Protein AF-A0A3R6YXH6-F1 (afdb_monomer_lite)

Radius of gyration: 21.13 Å; chains: 1; bounding box: 40×36×71 Å

Secondary structure (DSSP, 8-state):
---TT-----S-------PPPP----SS---HHHHHHHHHHHHHHTT----HHHHHHHHHHHHHHHHHHHHHHHHHT--GGGHHHHHHHHHHHHHHHHHHHHHHHHHHHHHTT--TTT--

Structure (mmCIF, N/CA/C/O backbone):
data_AF-A0A3R6YXH6-F1
#
_entry.id   AF-A0A3R6YXH6-F1
#
loop_
_atom_site.group_PDB
_atom_site.id
_atom_site.type_symbol
_atom_site.label_atom_id
_atom_site.label_alt_id
_atom_site.label_comp_id
_atom_site.label_asym_id
_atom_site.label_entity_id
_atom_site.label_seq_id
_atom_site.pdbx_PDB_ins_code
_atom_site.Cartn_x
_atom_site.Cartn_y
_atom_site.Cartn_z
_atom_site.occupancy
_atom_site.B_iso_or_equiv
_atom_site.auth_seq_id
_atom_site.auth_comp_id
_atom_site.auth_asym_id
_atom_site.auth_atom_id
_atom_site.pdbx_PDB_model_num
ATOM 1 N N . MET A 1 1 ? -7.522 -16.552 -47.856 1.00 38.06 1 MET A N 1
ATOM 2 C CA . MET A 1 1 ? -6.905 -15.368 -47.216 1.00 38.06 1 MET A CA 1
ATOM 3 C C . MET A 1 1 ? -6.929 -15.576 -45.709 1.00 38.06 1 MET A C 1
ATOM 5 O O . MET A 1 1 ? -7.994 -15.872 -45.190 1.00 38.06 1 MET A O 1
ATOM 9 N N . MET A 1 2 ? -5.780 -15.521 -45.029 1.00 36.00 2 MET A N 1
ATOM 10 C CA . MET A 1 2 ? -5.670 -15.681 -43.566 1.00 36.00 2 MET A CA 1
ATOM 11 C C . MET A 1 2 ? -5.319 -14.331 -42.904 1.00 36.00 2 MET A C 1
ATOM 13 O O . MET A 1 2 ? -4.539 -13.594 -43.506 1.00 36.00 2 MET A O 1
ATOM 17 N N . PRO A 1 3 ? -5.852 -13.987 -41.710 1.00 43.19 3 PRO A N 1
ATOM 18 C CA . PRO A 1 3 ? -5.575 -12.706 -41.044 1.00 43.19 3 PRO A CA 1
ATOM 19 C C . PRO A 1 3 ? -4.147 -12.597 -40.468 1.00 43.19 3 PRO A C 1
ATOM 21 O O . PRO A 1 3 ? -3.570 -13.580 -40.005 1.00 43.19 3 PRO A O 1
ATOM 24 N N . SER A 1 4 ? -3.599 -11.377 -40.455 1.00 55.88 4 SER A N 1
ATOM 25 C CA . SER A 1 4 ? -2.176 -11.031 -40.274 1.00 55.88 4 SER A CA 1
ATOM 26 C C . SER A 1 4 ? -1.636 -10.978 -38.830 1.00 55.88 4 SER A C 1
ATOM 28 O O . SER A 1 4 ? -0.739 -10.185 -38.558 1.00 55.88 4 SER A O 1
ATOM 30 N N . TRP A 1 5 ? -2.132 -11.792 -37.894 1.00 50.34 5 TRP A N 1
ATOM 31 C CA . TRP A 1 5 ? -1.693 -11.732 -36.479 1.00 50.34 5 TRP A CA 1
ATOM 32 C C . TRP A 1 5 ? -1.030 -13.017 -35.961 1.00 50.34 5 TRP A C 1
ATOM 34 O O . TRP A 1 5 ? -0.809 -13.177 -34.765 1.00 50.34 5 TRP A O 1
ATOM 44 N N . VAL A 1 6 ? -0.680 -13.943 -36.856 1.00 45.78 6 VAL A N 1
ATOM 45 C CA . VAL A 1 6 ? 0.025 -15.181 -36.498 1.00 45.78 6 VAL A CA 1
ATOM 46 C C . VAL A 1 6 ? 1.530 -14.981 -36.678 1.00 45.78 6 VAL A C 1
ATOM 48 O O . VAL A 1 6 ? 2.055 -15.127 -37.782 1.00 45.78 6 VAL A O 1
ATOM 51 N N . GLN A 1 7 ? 2.243 -14.673 -35.594 1.00 49.34 7 GLN A N 1
ATOM 52 C CA . GLN A 1 7 ? 3.705 -14.719 -35.589 1.00 49.34 7 GLN A CA 1
ATOM 53 C C . GLN A 1 7 ? 4.157 -16.179 -35.424 1.00 49.34 7 GLN A C 1
ATOM 55 O O . GLN A 1 7 ? 3.935 -16.805 -34.389 1.00 49.34 7 GLN A O 1
ATOM 60 N N . LYS A 1 8 ? 4.754 -16.752 -36.477 1.00 36.88 8 LYS A N 1
ATOM 61 C CA . LYS A 1 8 ? 5.303 -18.117 -36.459 1.00 36.88 8 LYS A CA 1
ATOM 62 C C . LYS A 1 8 ? 6.616 -18.138 -35.669 1.00 36.88 8 LYS A C 1
ATOM 64 O O . LYS A 1 8 ? 7.650 -17.756 -36.206 1.00 36.88 8 LYS A O 1
ATOM 69 N N . CYS A 1 9 ? 6.588 -18.640 -34.437 1.00 31.14 9 CYS A N 1
ATOM 70 C CA . CYS A 1 9 ? 7.772 -19.228 -33.810 1.00 31.14 9 CYS A CA 1
ATOM 71 C C . CYS A 1 9 ? 7.784 -20.732 -34.109 1.00 31.14 9 CYS A C 1
ATOM 73 O O . CYS A 1 9 ? 6.801 -21.433 -33.866 1.00 31.14 9 CYS A O 1
ATOM 75 N N . SER A 1 10 ? 8.879 -21.207 -34.699 1.00 45.31 10 SER A N 1
ATOM 76 C CA . SER A 1 10 ? 9.075 -22.609 -35.061 1.00 45.31 10 SER A CA 1
ATOM 77 C C . SER A 1 10 ? 9.494 -23.443 -33.849 1.00 45.31 10 SER A C 1
ATOM 79 O O . SER A 1 10 ? 10.327 -23.013 -33.059 1.00 45.31 10 SER A O 1
ATOM 81 N N . TYR A 1 11 ? 8.960 -24.666 -33.822 1.00 38.47 11 TYR A N 1
ATOM 82 C CA . TYR A 1 11 ? 9.136 -25.769 -32.871 1.00 38.47 11 TYR A CA 1
ATOM 83 C C . TYR A 1 11 ? 8.243 -25.738 -31.618 1.00 38.47 11 TYR A C 1
ATOM 85 O O . TYR A 1 11 ? 8.313 -24.859 -30.767 1.00 38.47 11 TYR A O 1
ATOM 93 N N . THR A 1 12 ? 7.425 -26.796 -31.523 1.00 39.59 12 THR A N 1
ATOM 94 C CA . THR A 1 12 ? 6.399 -27.135 -30.513 1.00 39.59 12 THR A CA 1
ATOM 95 C C . THR A 1 12 ? 5.068 -26.370 -30.607 1.00 39.59 12 THR A C 1
ATOM 97 O O . THR A 1 12 ? 4.922 -25.238 -30.161 1.00 39.59 12 THR A O 1
ATOM 100 N N . LYS A 1 13 ? 4.049 -27.035 -31.180 1.00 44.16 13 LYS A N 1
ATOM 101 C CA . LYS A 1 13 ? 2.640 -26.606 -31.171 1.00 44.16 13 LYS A CA 1
ATOM 102 C C . LYS A 1 13 ? 2.106 -26.593 -29.730 1.00 44.16 13 LYS A C 1
ATOM 104 O O . LYS A 1 13 ? 1.548 -27.585 -29.275 1.00 44.16 13 LYS A O 1
ATOM 109 N N . LEU A 1 14 ? 2.215 -25.459 -29.046 1.00 34.25 14 LEU A N 1
ATOM 110 C CA . LEU A 1 14 ? 1.310 -25.092 -27.958 1.00 34.25 14 LEU A CA 1
ATOM 111 C C . LEU A 1 14 ? 0.450 -23.928 -28.458 1.00 34.25 14 LEU A C 1
ATOM 113 O O . LEU A 1 14 ? 0.923 -22.802 -28.591 1.00 34.25 14 LEU A O 1
ATOM 117 N N . TYR A 1 15 ? -0.815 -24.197 -28.779 1.00 41.78 15 TYR A N 1
ATOM 118 C CA . TYR A 1 15 ? -1.775 -23.134 -29.071 1.00 41.78 15 TYR A CA 1
ATOM 119 C C . TYR A 1 15 ? -2.223 -22.518 -27.744 1.00 41.78 15 TYR A C 1
ATOM 121 O O . TYR A 1 15 ? -3.218 -22.939 -27.158 1.00 41.78 15 TYR A O 1
ATOM 129 N N . VAL A 1 16 ? -1.478 -21.529 -27.249 1.00 43.78 16 VAL A N 1
ATOM 130 C CA . VAL A 1 16 ? -1.952 -20.672 -26.159 1.00 43.78 16 VAL A CA 1
ATOM 131 C C . VAL A 1 16 ? -2.974 -19.717 -26.761 1.00 43.78 16 VAL A C 1
ATOM 133 O O . VAL A 1 16 ? -2.639 -18.812 -27.525 1.00 43.78 16 VAL A O 1
ATOM 136 N N . ARG A 1 17 ? -4.251 -19.950 -26.461 1.00 39.78 17 ARG A N 1
ATOM 137 C CA . ARG A 1 17 ? -5.336 -19.033 -26.803 1.00 39.78 17 ARG A CA 1
ATOM 138 C C . ARG A 1 17 ? -5.203 -17.818 -25.882 1.00 39.78 17 ARG A C 1
ATOM 140 O O . ARG A 1 17 ? -5.736 -17.822 -24.780 1.00 39.78 17 ARG A O 1
ATOM 147 N N . ILE A 1 18 ? -4.437 -16.814 -26.304 1.00 49.03 18 ILE A N 1
ATOM 148 C CA . ILE A 1 18 ? -4.375 -15.526 -25.608 1.00 49.03 18 ILE A CA 1
ATOM 149 C C . ILE A 1 18 ? -5.746 -14.878 -25.811 1.00 49.03 18 ILE A C 1
ATOM 151 O O . ILE A 1 18 ? -6.087 -14.462 -26.920 1.00 49.03 18 ILE A O 1
ATOM 155 N N . ALA A 1 19 ? -6.575 -14.897 -24.766 1.00 46.47 19 ALA A N 1
ATOM 156 C CA . ALA A 1 19 ? -7.813 -14.133 -24.743 1.00 46.47 19 ALA A CA 1
ATOM 157 C C . ALA A 1 19 ? -7.478 -12.656 -25.022 1.00 46.47 19 ALA A C 1
ATOM 159 O O . ALA A 1 19 ? -6.435 -12.184 -24.558 1.00 46.47 19 ALA A O 1
ATOM 160 N N . PRO A 1 20 ? -8.304 -11.925 -25.791 1.00 43.41 20 PRO A N 1
ATOM 161 C CA . PRO A 1 20 ? -8.077 -10.500 -25.989 1.00 43.41 20 PRO A CA 1
ATOM 162 C C . PRO A 1 20 ? -7.994 -9.808 -24.619 1.00 43.41 20 PRO A 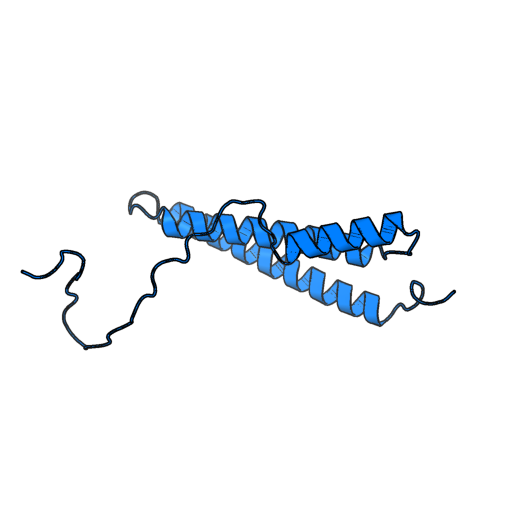C 1
ATOM 164 O O . PRO A 1 20 ? -8.718 -10.218 -23.704 1.00 43.41 20 PRO A O 1
ATOM 167 N N . PRO A 1 21 ? -7.125 -8.792 -24.448 1.00 47.09 21 PRO A N 1
ATOM 168 C CA . PRO A 1 21 ? -7.094 -8.027 -23.213 1.00 47.09 21 PRO A CA 1
ATOM 169 C C . PRO A 1 21 ? -8.505 -7.497 -22.976 1.00 47.09 21 PRO A C 1
ATOM 171 O O . PRO A 1 21 ? -9.076 -6.841 -23.850 1.00 47.09 21 PRO A O 1
ATOM 174 N N . ALA A 1 22 ? -9.086 -7.845 -21.826 1.00 47.72 22 ALA A N 1
ATOM 175 C CA . ALA A 1 22 ? -10.349 -7.273 -21.404 1.00 47.72 22 ALA A CA 1
ATOM 176 C C . ALA A 1 22 ? -10.190 -5.755 -21.491 1.00 47.72 22 ALA A C 1
ATOM 178 O O . ALA A 1 22 ? -9.306 -5.179 -20.855 1.00 47.72 22 ALA A O 1
ATOM 179 N N . THR A 1 23 ? -10.991 -5.122 -22.343 1.00 39.75 23 THR A N 1
ATOM 180 C CA . THR A 1 23 ? -11.083 -3.671 -22.428 1.00 39.75 23 THR A CA 1
ATOM 181 C C . THR A 1 23 ? -11.447 -3.176 -21.036 1.00 39.75 23 THR A C 1
ATOM 183 O O . THR A 1 23 ? -12.595 -3.324 -20.614 1.00 39.75 23 THR A O 1
ATOM 186 N N . MET A 1 24 ? -10.463 -2.658 -20.297 1.00 42.34 24 MET A N 1
ATOM 187 C CA . MET A 1 24 ? -10.696 -1.989 -19.024 1.00 42.34 24 MET A CA 1
ATOM 188 C C . MET A 1 24 ? -11.536 -0.755 -19.327 1.00 42.34 24 MET A C 1
ATOM 190 O O . MET A 1 24 ? -11.034 0.265 -19.791 1.00 42.34 24 MET A O 1
ATOM 194 N N . SER A 1 25 ? -12.848 -0.899 -19.153 1.00 39.44 25 SER A N 1
ATOM 195 C CA . SER A 1 25 ? -13.799 0.193 -19.266 1.00 39.44 25 SER A CA 1
ATOM 196 C C . SER A 1 25 ? -13.489 1.190 -18.153 1.00 39.44 25 SER A C 1
ATOM 198 O O . SER A 1 25 ? -13.692 0.920 -16.972 1.00 39.44 25 SER A O 1
ATOM 200 N N . THR A 1 26 ? -12.939 2.335 -18.543 1.00 45.03 26 THR A N 1
ATOM 201 C CA . THR A 1 26 ? -12.622 3.488 -17.698 1.00 45.03 26 THR A CA 1
ATOM 202 C C . THR A 1 26 ? -13.887 4.279 -17.372 1.00 45.03 26 THR A C 1
ATOM 204 O O . THR A 1 26 ? -14.006 5.443 -17.736 1.00 45.03 26 THR A O 1
ATOM 207 N N . ASN A 1 27 ? -14.838 3.648 -16.688 1.00 40.78 27 ASN A N 1
ATOM 208 C CA . ASN A 1 27 ? -15.959 4.334 -16.052 1.00 40.78 27 ASN A CA 1
ATOM 209 C C . ASN A 1 27 ? -15.841 4.093 -14.546 1.00 40.78 27 ASN A C 1
ATOM 211 O O . ASN A 1 27 ? -16.322 3.075 -14.068 1.00 40.78 27 ASN A O 1
ATOM 215 N N . GLY A 1 28 ? -15.125 4.984 -13.842 1.00 48.84 28 GLY A N 1
ATOM 216 C CA . GLY A 1 28 ? -14.967 4.988 -12.378 1.00 48.84 28 GLY A CA 1
ATOM 217 C C . GLY A 1 28 ? -14.623 3.616 -11.799 1.00 48.84 28 GLY A C 1
ATOM 218 O O . GLY A 1 28 ? -15.517 2.904 -11.361 1.00 48.84 28 GLY A O 1
ATOM 219 N N . ALA A 1 29 ? -13.350 3.216 -11.851 1.00 53.91 29 ALA A N 1
ATOM 220 C CA . ALA A 1 29 ? -12.944 1.847 -11.551 1.00 53.91 29 ALA A CA 1
ATOM 221 C C . ALA A 1 29 ? -13.457 1.381 -10.170 1.00 53.91 29 ALA A C 1
ATOM 223 O O . ALA A 1 29 ? -12.916 1.759 -9.135 1.00 53.91 29 ALA A O 1
ATOM 224 N N . ASN A 1 30 ? -14.493 0.534 -10.172 1.00 67.38 30 ASN A N 1
ATOM 225 C CA . ASN A 1 30 ? -14.978 -0.218 -9.012 1.00 67.38 30 ASN A CA 1
ATOM 226 C C . ASN A 1 30 ? -13.965 -1.317 -8.664 1.00 67.38 30 ASN A C 1
ATOM 228 O O . ASN A 1 30 ? -14.260 -2.508 -8.766 1.00 67.38 30 ASN A O 1
ATOM 232 N N . THR A 1 31 ? -12.729 -0.940 -8.344 1.00 86.19 31 THR A N 1
ATOM 233 C CA . THR A 1 31 ? -11.737 -1.897 -7.865 1.00 86.19 31 THR A CA 1
ATOM 234 C C . THR A 1 31 ? -12.081 -2.292 -6.436 1.00 86.19 31 THR A C 1
ATOM 236 O O . THR A 1 31 ? -12.677 -1.515 -5.689 1.00 86.19 31 THR A O 1
ATOM 239 N N . ASN A 1 32 ? -11.702 -3.504 -6.028 1.00 89.69 32 ASN A N 1
ATOM 240 C CA . ASN A 1 32 ? -11.926 -3.950 -4.649 1.00 89.69 32 ASN A CA 1
ATOM 241 C C . ASN A 1 32 ? -11.292 -2.987 -3.632 1.00 89.69 32 ASN A C 1
ATOM 243 O O . ASN A 1 32 ? -11.839 -2.790 -2.552 1.00 89.69 32 ASN A O 1
ATOM 247 N N . VAL A 1 33 ? -10.179 -2.348 -4.004 1.00 93.06 33 VAL A N 1
ATOM 248 C CA . VAL A 1 33 ? -9.512 -1.333 -3.188 1.00 93.06 33 VAL A CA 1
ATOM 249 C C . VAL A 1 33 ? -10.366 -0.066 -3.086 1.00 93.06 33 VAL A C 1
ATOM 251 O O . VAL A 1 33 ? -10.639 0.386 -1.977 1.00 93.06 33 VAL A O 1
ATOM 254 N N . ALA A 1 34 ? -10.870 0.470 -4.201 1.00 92.56 34 ALA A N 1
ATOM 255 C CA . ALA A 1 34 ? -11.750 1.642 -4.190 1.00 92.56 34 ALA A CA 1
ATOM 256 C C . ALA A 1 34 ? -13.058 1.392 -3.414 1.00 92.56 34 ALA A C 1
ATOM 258 O O . ALA A 1 34 ? -13.515 2.252 -2.657 1.00 92.56 34 ALA A O 1
ATOM 259 N N . LEU A 1 35 ? -13.638 0.195 -3.550 1.00 93.88 35 LEU A N 1
ATOM 260 C CA . LEU A 1 35 ? -14.817 -0.221 -2.787 1.00 93.88 35 LEU A CA 1
ATOM 261 C C . LEU A 1 35 ? -14.522 -0.314 -1.283 1.00 93.88 35 LEU A C 1
ATOM 263 O O . LEU A 1 35 ? -15.344 0.125 -0.482 1.00 93.88 35 LEU A O 1
ATOM 267 N N . GLY A 1 36 ? -13.345 -0.817 -0.895 1.00 93.69 36 GLY A N 1
ATOM 268 C CA . GLY A 1 36 ? -12.900 -0.847 0.501 1.00 93.69 36 GLY A CA 1
ATOM 269 C C . GLY A 1 36 ? -12.823 0.547 1.129 1.00 93.69 36 GLY A C 1
ATOM 270 O O . GLY A 1 36 ? -13.346 0.765 2.223 1.00 93.69 36 GLY A O 1
ATOM 271 N N . ARG A 1 37 ? -12.271 1.530 0.403 1.00 95.31 37 ARG A N 1
ATOM 272 C CA . ARG A 1 37 ? -12.235 2.931 0.858 1.00 95.31 37 ARG A CA 1
ATOM 273 C C . ARG A 1 37 ? -13.636 3.504 1.053 1.00 95.31 37 ARG A C 1
ATOM 275 O O . ARG A 1 37 ? -13.881 4.158 2.064 1.00 95.31 37 ARG A O 1
ATOM 282 N N . LYS A 1 38 ? -14.542 3.250 0.105 1.00 94.50 38 LYS A N 1
ATOM 283 C CA . LYS A 1 38 ? -15.937 3.701 0.186 1.00 94.50 38 LYS A CA 1
ATOM 284 C C . LYS A 1 38 ? -16.647 3.108 1.402 1.00 94.50 38 LYS A C 1
ATOM 286 O O . LYS A 1 38 ? -17.288 3.840 2.143 1.00 94.50 38 LYS A O 1
ATOM 291 N N . LEU A 1 39 ? -16.469 1.809 1.649 1.00 93.62 39 LEU A N 1
ATOM 292 C CA . LEU A 1 39 ? -17.033 1.135 2.819 1.00 93.62 39 LEU A CA 1
ATOM 293 C C . LEU A 1 39 ? -16.541 1.762 4.131 1.00 93.62 39 LEU A C 1
ATOM 295 O O . LEU A 1 39 ? -17.336 1.997 5.033 1.00 93.62 39 LEU A O 1
ATOM 299 N N . ILE A 1 40 ? -15.243 2.056 4.241 1.00 94.44 40 ILE A N 1
ATOM 300 C CA . ILE A 1 40 ? -14.678 2.721 5.424 1.00 94.44 40 ILE A CA 1
ATOM 301 C C . ILE A 1 40 ? -15.324 4.092 5.655 1.00 94.44 40 ILE A C 1
ATOM 303 O O . ILE A 1 40 ? -15.671 4.413 6.789 1.00 94.44 40 ILE A O 1
ATOM 307 N N . GLN A 1 41 ? -15.500 4.883 4.594 1.00 94.06 41 GLN A N 1
ATOM 308 C CA . GLN A 1 41 ? -16.143 6.196 4.680 1.00 94.06 41 GLN A CA 1
ATOM 309 C C . GLN A 1 41 ? -17.597 6.074 5.142 1.00 94.06 41 GLN A C 1
ATOM 311 O O . GLN A 1 41 ? -17.991 6.752 6.086 1.00 94.06 41 GLN A O 1
ATOM 316 N N . GLU A 1 42 ? -18.364 5.154 4.554 1.00 94.81 42 GLU A N 1
ATOM 317 C CA . GLU A 1 42 ? -19.756 4.904 4.951 1.00 94.81 42 GLU A CA 1
ATOM 318 C C . GLU A 1 42 ? -19.858 4.472 6.424 1.00 94.81 42 GLU A C 1
ATOM 320 O O . GLU A 1 42 ? -20.711 4.966 7.160 1.00 94.81 42 GLU A O 1
ATOM 325 N N . LEU A 1 43 ? -18.953 3.607 6.899 1.00 92.00 43 LEU A N 1
ATOM 326 C CA . LEU A 1 43 ? -18.900 3.208 8.310 1.00 92.00 43 LEU A CA 1
ATOM 327 C C . LEU A 1 43 ? -18.637 4.403 9.238 1.00 92.00 43 LEU A C 1
ATOM 329 O O . LEU A 1 43 ? -19.304 4.539 10.265 1.00 92.00 43 LEU A O 1
ATOM 333 N N . GLN A 1 44 ? -17.702 5.282 8.876 1.00 91.94 44 GLN A N 1
ATOM 334 C CA . GLN A 1 44 ? -17.400 6.486 9.653 1.00 91.94 44 GLN A CA 1
ATOM 335 C C . GLN A 1 44 ? -18.585 7.463 9.680 1.00 91.94 44 GLN A C 1
ATOM 337 O O . GLN A 1 44 ? -18.917 7.989 10.742 1.00 91.94 44 GLN A O 1
ATOM 342 N N . GLU A 1 45 ? -19.262 7.666 8.548 1.00 94.19 45 GLU A N 1
ATOM 343 C CA . GLU A 1 45 ? -20.461 8.511 8.446 1.00 94.19 45 GLU A CA 1
ATOM 344 C C . GLU A 1 45 ? -21.628 7.974 9.286 1.00 94.19 45 GLU A C 1
ATOM 346 O O . GLU A 1 45 ? -22.370 8.745 9.895 1.00 94.19 45 GLU A O 1
ATOM 351 N N . MET A 1 46 ? -21.758 6.649 9.386 1.00 93.00 46 MET A N 1
ATOM 352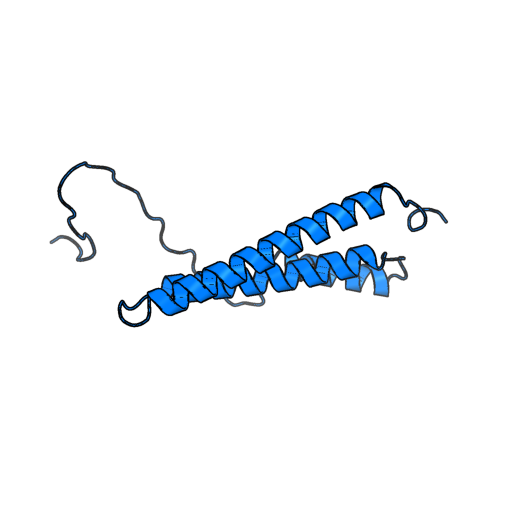 C CA . MET A 1 46 ? -22.737 5.984 10.252 1.00 93.00 46 MET A CA 1
ATOM 353 C C . MET A 1 46 ? -22.371 6.028 11.747 1.00 93.00 46 MET A C 1
ATOM 355 O O . MET A 1 46 ? -23.129 5.527 12.580 1.00 93.00 46 MET A O 1
ATOM 359 N N . GLY A 1 47 ? -21.219 6.601 12.111 1.00 88.88 47 GLY A N 1
ATOM 360 C CA . GLY A 1 47 ? -20.727 6.647 13.489 1.00 88.88 47 GLY A CA 1
ATOM 361 C C . GLY A 1 47 ? -20.212 5.301 14.006 1.00 88.88 47 GLY A C 1
ATOM 362 O O . GLY A 1 47 ? -20.112 5.107 15.222 1.00 88.88 47 GLY A O 1
ATOM 363 N N . ALA A 1 48 ? -19.907 4.357 13.109 1.00 87.94 48 ALA A N 1
ATOM 364 C CA . ALA A 1 48 ? -19.222 3.130 13.478 1.00 87.94 48 ALA A CA 1
ATOM 365 C C . ALA A 1 48 ? -17.750 3.428 13.787 1.00 87.94 48 ALA A C 1
ATOM 367 O O . ALA A 1 48 ? -17.102 4.256 13.145 1.00 87.94 48 ALA A O 1
ATOM 368 N N . GLN A 1 49 ? -17.210 2.725 14.778 1.00 86.94 49 GLN A N 1
ATOM 369 C CA . GLN A 1 49 ? -15.794 2.812 15.090 1.00 86.94 49 GLN A CA 1
ATOM 370 C C . GLN A 1 49 ? -15.0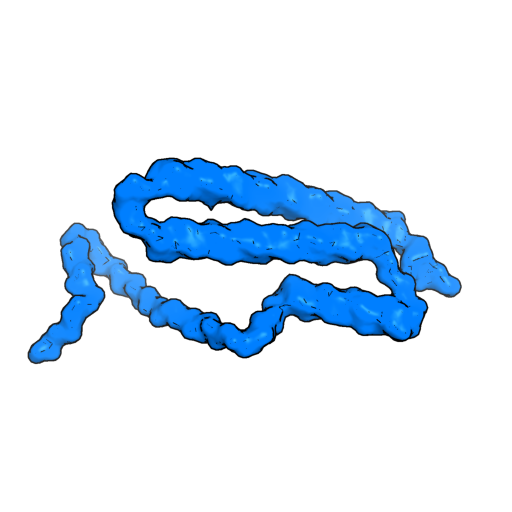11 1.982 14.070 1.00 86.94 49 GLN A C 1
ATOM 372 O O . GLN A 1 49 ? -15.200 0.771 13.969 1.00 86.94 49 GLN A O 1
ATOM 377 N N . VAL A 1 50 ? -14.132 2.640 13.317 1.00 89.38 50 VAL A N 1
ATOM 378 C CA . VAL A 1 50 ? -13.198 1.984 12.397 1.00 89.38 50 VAL A CA 1
ATOM 379 C C . VAL A 1 50 ? -11.802 2.056 13.017 1.00 89.38 50 VAL A C 1
ATOM 381 O O . VAL A 1 50 ? -11.328 3.164 13.260 1.00 89.38 50 VAL A O 1
ATOM 384 N N . PRO A 1 51 ? -11.143 0.917 13.288 1.00 91.00 51 PRO A N 1
ATOM 385 C CA . PRO A 1 51 ? -9.768 0.894 13.780 1.00 91.00 51 PRO A CA 1
ATOM 386 C C . PRO A 1 51 ? -8.792 1.614 12.848 1.00 91.00 51 PRO A C 1
ATOM 388 O O . PRO A 1 51 ? -8.839 1.425 11.629 1.00 91.00 51 PRO A O 1
ATOM 391 N N . ASP A 1 52 ? -7.840 2.346 13.425 1.00 90.75 52 ASP A N 1
ATOM 392 C CA . ASP A 1 52 ? -6.760 3.005 12.681 1.00 90.75 52 ASP A CA 1
ATOM 393 C C . ASP A 1 52 ? -5.937 2.001 11.861 1.00 90.75 52 ASP A C 1
ATOM 395 O O . ASP A 1 52 ? -5.453 2.303 10.771 1.00 90.75 52 ASP A O 1
ATOM 399 N N . GLU A 1 53 ? -5.795 0.775 12.359 1.00 92.00 53 GLU A N 1
ATOM 400 C CA . GLU A 1 53 ? -5.167 -0.332 11.649 1.00 92.00 53 GLU A CA 1
ATOM 401 C C . GLU A 1 53 ? -5.857 -0.640 10.313 1.00 92.00 53 GLU A C 1
ATOM 403 O O . GLU A 1 53 ? -5.168 -0.876 9.322 1.00 92.00 53 GLU A O 1
ATOM 408 N N . LEU A 1 54 ? -7.195 -0.604 10.251 1.00 92.06 54 LEU A N 1
ATOM 409 C CA . LEU A 1 54 ? -7.924 -0.823 8.996 1.00 92.06 54 LEU A CA 1
ATOM 410 C C . LEU A 1 54 ? -7.743 0.346 8.025 1.00 92.06 54 LEU A C 1
ATOM 412 O O . LEU A 1 54 ? -7.655 0.120 6.817 1.00 92.06 54 LEU A O 1
ATOM 416 N N . LEU A 1 55 ? -7.621 1.575 8.535 1.00 94.00 55 LEU A N 1
ATOM 417 C CA . LEU A 1 55 ? -7.301 2.742 7.709 1.00 94.00 55 LEU A CA 1
ATOM 418 C C . LEU A 1 55 ? -5.921 2.591 7.057 1.00 94.00 55 LEU A C 1
ATOM 420 O O . LEU A 1 55 ? -5.791 2.785 5.849 1.00 94.00 55 LEU A O 1
ATOM 424 N N . LYS A 1 56 ? -4.920 2.157 7.831 1.00 94.81 56 LYS A N 1
ATOM 425 C CA . LYS A 1 56 ? -3.558 1.900 7.336 1.00 94.81 56 LYS A CA 1
ATOM 426 C C . LYS A 1 56 ? -3.509 0.765 6.321 1.00 94.81 56 LYS A C 1
ATOM 428 O O . LYS A 1 56 ? -2.865 0.899 5.285 1.00 94.81 56 LYS A O 1
ATOM 433 N N . VAL A 1 57 ? -4.222 -0.334 6.578 1.00 95.56 57 VAL A N 1
ATOM 434 C CA . VAL A 1 57 ? -4.327 -1.438 5.611 1.00 95.56 57 VAL A CA 1
ATOM 435 C C . VAL A 1 57 ? -4.909 -0.945 4.290 1.00 95.56 57 VAL A C 1
ATOM 437 O O . VAL A 1 57 ? -4.369 -1.266 3.232 1.00 95.56 57 VAL A O 1
ATOM 440 N N . GLN A 1 58 ? -5.959 -0.125 4.336 1.00 96.00 58 GLN A N 1
ATOM 441 C CA . GLN A 1 58 ? -6.549 0.449 3.132 1.00 96.00 58 GLN A CA 1
ATOM 442 C C . GLN A 1 58 ? -5.559 1.351 2.369 1.00 96.00 58 GLN A C 1
ATOM 444 O O . GLN A 1 58 ? -5.486 1.274 1.144 1.00 96.00 58 GLN A O 1
ATOM 449 N N . GLU A 1 59 ? -4.764 2.167 3.064 1.00 95.38 59 GLU A N 1
ATOM 450 C CA . GLU A 1 59 ? -3.719 2.994 2.439 1.00 95.38 59 GLU A CA 1
ATOM 451 C C . GLU A 1 59 ? -2.644 2.149 1.743 1.00 95.38 59 GLU A C 1
ATOM 453 O O . GLU A 1 59 ? -2.273 2.432 0.601 1.00 95.38 59 GLU A O 1
ATOM 458 N N . TRP A 1 60 ? -2.171 1.078 2.384 1.00 96.56 60 TRP A N 1
ATOM 459 C CA . TRP A 1 60 ? -1.202 0.167 1.771 1.00 96.56 60 TRP A CA 1
ATOM 460 C C . TRP A 1 60 ? -1.781 -0.561 0.556 1.00 96.56 60 TRP A C 1
ATOM 462 O O . TRP A 1 60 ? -1.101 -0.692 -0.460 1.00 96.56 60 TRP A O 1
ATOM 472 N N . LEU A 1 61 ? -3.052 -0.971 0.603 1.00 95.75 61 LEU A N 1
ATOM 473 C CA . LEU A 1 61 ? -3.728 -1.582 -0.545 1.00 95.75 61 LEU A CA 1
ATOM 474 C C . LEU A 1 61 ? -3.827 -0.624 -1.745 1.00 95.75 61 LEU A C 1
ATOM 476 O O . LEU A 1 61 ? -3.615 -1.049 -2.881 1.00 95.75 61 LEU A O 1
ATOM 480 N N . GLU A 1 62 ? -4.076 0.665 -1.511 1.00 94.75 62 GLU A N 1
ATOM 481 C CA . GLU A 1 62 ? -4.090 1.699 -2.560 1.00 94.75 62 GLU A CA 1
ATOM 482 C C . GLU A 1 62 ? -2.716 1.912 -3.196 1.00 94.75 62 GLU A C 1
ATOM 484 O O . GLU A 1 62 ? -2.611 2.123 -4.408 1.00 94.75 62 GLU A O 1
ATOM 489 N N . VAL A 1 63 ? -1.646 1.835 -2.406 1.00 94.50 63 VAL A N 1
ATOM 490 C CA . VAL A 1 63 ? -0.277 1.885 -2.933 1.00 94.50 63 VAL A CA 1
ATOM 491 C C . VAL A 1 63 ? 0.041 0.623 -3.734 1.00 94.50 63 VAL A C 1
ATOM 493 O O . VAL A 1 63 ? 0.547 0.728 -4.853 1.00 94.50 63 VAL A O 1
ATOM 496 N N . CYS A 1 64 ? -0.321 -0.561 -3.232 1.00 94.94 64 CYS A N 1
ATOM 497 C CA . CYS A 1 64 ? -0.146 -1.817 -3.959 1.00 94.94 64 CYS A CA 1
ATOM 498 C C . CYS A 1 64 ? -0.858 -1.797 -5.319 1.00 94.94 64 CYS A C 1
ATOM 500 O O . CYS A 1 64 ? -0.266 -2.209 -6.319 1.00 94.94 64 CYS A O 1
ATOM 502 N N . GLU A 1 65 ? -2.084 -1.272 -5.382 1.00 94.25 65 GLU A N 1
ATOM 503 C CA . GLU A 1 65 ? -2.838 -1.118 -6.630 1.00 94.25 65 GLU A CA 1
ATOM 504 C C . GLU A 1 65 ? -2.134 -0.178 -7.619 1.00 94.25 65 GLU A C 1
ATOM 506 O O . GLU A 1 65 ? -1.952 -0.528 -8.789 1.00 94.25 65 GLU A O 1
ATOM 511 N N . LYS A 1 66 ? -1.655 0.984 -7.155 1.00 93.31 66 LYS A N 1
ATOM 512 C CA . LYS A 1 66 ? -0.877 1.919 -7.986 1.00 93.31 66 LYS A CA 1
ATOM 513 C C . LYS A 1 66 ? 0.401 1.277 -8.522 1.00 93.31 66 LYS A C 1
ATOM 515 O O . LYS A 1 66 ? 0.684 1.393 -9.715 1.00 93.31 66 LYS A O 1
ATOM 520 N N . ASN A 1 67 ? 1.135 0.554 -7.676 1.00 94.19 67 ASN A N 1
ATOM 521 C CA . ASN A 1 67 ? 2.343 -0.162 -8.081 1.00 94.19 67 ASN A CA 1
ATOM 522 C C . ASN A 1 67 ? 2.024 -1.222 -9.145 1.00 94.19 67 ASN A C 1
ATOM 524 O O . ASN A 1 67 ? 2.736 -1.319 -10.143 1.00 94.19 67 ASN A O 1
ATOM 528 N N . ALA A 1 68 ? 0.919 -1.961 -8.994 1.00 92.31 68 ALA A N 1
ATOM 529 C CA . ALA A 1 68 ? 0.503 -2.980 -9.954 1.00 92.31 68 ALA A CA 1
ATOM 530 C C . ALA A 1 68 ? 0.162 -2.363 -11.319 1.00 92.31 68 ALA A C 1
ATOM 532 O O . ALA A 1 68 ? 0.613 -2.863 -12.353 1.00 92.31 68 ALA A O 1
ATOM 533 N N . MET A 1 69 ? -0.566 -1.241 -11.332 1.00 91.81 69 MET A N 1
ATOM 534 C CA . MET A 1 69 ? -0.857 -0.498 -12.562 1.00 91.81 69 MET A CA 1
ATOM 535 C C . MET A 1 69 ? 0.419 0.029 -13.229 1.00 91.81 69 MET A C 1
ATOM 537 O O . MET A 1 69 ? 0.564 -0.070 -14.449 1.00 91.81 69 MET A O 1
ATOM 541 N N . GLN A 1 70 ? 1.374 0.541 -12.447 1.00 91.31 70 GLN A N 1
ATOM 542 C CA . GLN A 1 70 ? 2.644 1.035 -12.976 1.00 91.31 70 GLN A CA 1
ATOM 543 C C . GLN A 1 70 ? 3.502 -0.093 -13.564 1.00 91.31 70 GLN A C 1
ATOM 545 O O . GLN A 1 70 ? 4.083 0.077 -14.637 1.00 91.31 70 GLN A O 1
ATOM 550 N N . ILE A 1 71 ? 3.554 -1.255 -12.908 1.00 91.06 71 ILE A N 1
ATOM 551 C CA . ILE A 1 71 ? 4.241 -2.447 -13.424 1.00 91.06 71 ILE A CA 1
ATOM 552 C C . ILE A 1 71 ? 3.593 -2.899 -14.736 1.00 91.06 71 ILE A C 1
ATOM 554 O O . ILE A 1 71 ? 4.298 -3.116 -15.724 1.00 91.06 71 ILE A O 1
ATOM 558 N N . ALA A 1 72 ? 2.260 -2.994 -14.780 1.00 88.81 72 ALA A N 1
ATOM 559 C CA . ALA A 1 72 ? 1.525 -3.369 -15.986 1.00 88.81 72 ALA A CA 1
ATOM 560 C C . ALA A 1 72 ? 1.797 -2.395 -17.146 1.00 88.81 72 ALA A C 1
ATOM 562 O O . ALA A 1 72 ? 2.080 -2.830 -18.264 1.00 88.81 72 ALA A O 1
ATOM 563 N N . SER A 1 73 ? 1.803 -1.088 -16.866 1.00 87.69 73 SER A N 1
ATOM 564 C CA . SER A 1 73 ? 2.175 -0.043 -17.827 1.00 87.69 73 SER A CA 1
ATOM 565 C C . SER A 1 73 ? 3.612 -0.221 -18.336 1.00 87.69 73 SER A C 1
ATOM 567 O O . SER A 1 73 ? 3.853 -0.262 -19.543 1.00 87.69 73 SER A O 1
ATOM 569 N N . ASN A 1 74 ? 4.571 -0.449 -17.432 1.00 86.75 74 ASN A N 1
ATOM 570 C CA . ASN A 1 74 ? 5.972 -0.673 -17.791 1.00 86.75 74 ASN A CA 1
ATOM 571 C C . ASN A 1 74 ? 6.181 -1.909 -18.678 1.00 86.75 74 ASN A C 1
ATOM 573 O O . ASN A 1 74 ? 7.073 -1.889 -19.529 1.00 86.75 74 ASN A O 1
ATOM 577 N N . ILE A 1 75 ? 5.385 -2.964 -18.478 1.00 85.12 75 ILE A N 1
ATOM 578 C CA . ILE A 1 75 ? 5.409 -4.188 -19.291 1.00 85.12 75 ILE A CA 1
ATOM 579 C C . ILE A 1 75 ? 4.761 -3.946 -20.661 1.00 85.12 75 ILE A C 1
ATOM 581 O O . ILE A 1 75 ? 5.326 -4.345 -21.678 1.00 85.12 75 ILE A O 1
ATOM 585 N N . SER A 1 76 ? 3.605 -3.277 -20.704 1.00 82.31 76 SER A N 1
ATOM 586 C CA . SER A 1 76 ? 2.877 -2.979 -21.947 1.00 82.31 76 SER A CA 1
ATOM 587 C C . SER A 1 76 ? 3.677 -2.066 -22.887 1.00 82.31 76 SER A C 1
ATOM 589 O O . SER A 1 76 ? 3.728 -2.296 -24.095 1.00 82.31 76 SER A O 1
ATOM 591 N N . ASP A 1 77 ? 4.364 -1.064 -22.337 1.00 72.88 77 ASP A N 1
ATOM 592 C CA . ASP A 1 77 ? 5.129 -0.064 -23.094 1.00 72.88 77 ASP A CA 1
ATOM 593 C C . ASP A 1 77 ? 6.546 -0.517 -23.487 1.00 72.88 77 ASP A C 1
ATOM 595 O O . ASP A 1 77 ? 7.389 0.310 -23.867 1.00 72.88 77 ASP A O 1
ATOM 599 N N . ALA A 1 78 ? 6.852 -1.814 -23.387 1.00 61.94 78 ALA A N 1
ATOM 600 C CA . ALA A 1 78 ? 8.184 -2.368 -23.611 1.00 61.94 78 ALA A CA 1
ATOM 601 C C . ALA A 1 78 ? 8.623 -2.316 -25.093 1.00 61.94 78 ALA A C 1
ATOM 603 O O . ALA A 1 78 ? 8.761 -3.328 -25.777 1.00 61.94 78 ALA A O 1
ATOM 604 N N . ARG A 1 79 ? 8.927 -1.115 -25.596 1.00 64.06 79 ARG A N 1
ATOM 605 C CA . ARG A 1 79 ? 9.826 -0.918 -26.740 1.00 64.06 79 ARG A CA 1
ATOM 606 C C . ARG A 1 79 ? 11.261 -1.173 -26.263 1.00 64.06 79 ARG A C 1
ATOM 608 O O . ARG A 1 79 ? 11.661 -0.684 -25.204 1.00 64.06 79 ARG A O 1
ATOM 615 N N . ARG A 1 80 ? 12.014 -1.966 -27.035 1.00 63.81 80 ARG A N 1
ATOM 616 C CA . ARG A 1 80 ? 13.304 -2.591 -26.666 1.00 63.81 80 ARG A CA 1
ATOM 617 C C . ARG A 1 80 ? 14.326 -1.651 -26.003 1.00 63.81 80 ARG A C 1
ATOM 619 O O . ARG A 1 80 ? 15.051 -2.091 -25.114 1.00 63.81 80 ARG A O 1
ATOM 626 N N . ASP A 1 81 ? 14.332 -0.371 -26.360 1.00 64.00 81 ASP A N 1
ATOM 627 C CA . ASP A 1 81 ? 15.437 0.550 -26.057 1.00 64.00 81 ASP A CA 1
ATOM 628 C C . ASP A 1 81 ? 15.489 1.060 -24.602 1.00 64.00 81 ASP A C 1
ATOM 630 O O . ASP A 1 81 ? 16.480 1.663 -24.201 1.00 64.00 81 ASP A O 1
ATOM 634 N N . LYS A 1 82 ? 14.462 0.804 -23.774 1.00 67.75 82 LYS A N 1
ATOM 635 C CA . LYS A 1 82 ? 14.440 1.184 -22.337 1.00 67.75 82 LYS A CA 1
ATOM 636 C C . LYS A 1 82 ? 14.236 0.004 -21.379 1.00 67.75 82 LYS A C 1
ATOM 638 O O . LYS A 1 82 ? 13.883 0.201 -20.216 1.00 67.75 82 LYS A O 1
ATOM 643 N N . SER A 1 83 ? 14.448 -1.223 -21.857 1.00 76.88 83 SER A N 1
ATOM 644 C CA . SER A 1 83 ? 14.091 -2.453 -21.135 1.00 76.88 83 SER A CA 1
ATOM 645 C C . SER A 1 83 ? 14.752 -2.565 -19.751 1.00 76.88 83 SER A C 1
ATOM 647 O O . SER A 1 83 ? 14.072 -2.770 -18.750 1.00 76.88 83 SER A O 1
ATOM 649 N N . GLN A 1 84 ? 16.065 -2.334 -19.646 1.00 81.94 84 GLN A N 1
ATOM 650 C CA . GLN A 1 84 ? 16.796 -2.598 -18.400 1.00 81.94 84 GLN A CA 1
ATOM 651 C C . GLN A 1 84 ? 16.487 -1.608 -17.267 1.00 81.94 84 GLN A C 1
ATOM 653 O O . GLN A 1 84 ? 16.410 -2.007 -16.107 1.00 81.94 84 GLN A O 1
ATOM 658 N N . GLN A 1 85 ? 16.264 -0.329 -17.583 1.00 84.75 85 GLN A N 1
ATOM 659 C CA . GLN A 1 85 ? 15.842 0.659 -16.584 1.00 84.75 85 GLN A CA 1
ATOM 660 C C . GLN A 1 85 ? 14.433 0.351 -16.060 1.00 84.75 85 GLN A C 1
ATOM 662 O O . GLN A 1 85 ? 14.192 0.453 -14.860 1.00 84.75 85 GLN A O 1
ATOM 667 N N . ARG A 1 86 ? 13.516 -0.074 -16.940 1.00 84.31 86 ARG A N 1
ATOM 668 C CA . ARG A 1 86 ? 12.152 -0.462 -16.549 1.00 84.31 86 ARG A CA 1
ATOM 669 C C . ARG A 1 86 ? 12.130 -1.737 -15.711 1.00 84.31 86 ARG A C 1
ATOM 671 O O . ARG A 1 86 ? 11.358 -1.802 -14.765 1.00 84.31 86 ARG A O 1
ATOM 678 N N . LEU A 1 87 ? 12.993 -2.712 -16.006 1.00 86.44 87 LEU A N 1
ATOM 679 C CA . LEU A 1 87 ? 13.126 -3.916 -15.179 1.00 86.44 87 LEU A CA 1
ATOM 680 C C . LEU A 1 87 ? 13.563 -3.574 -13.751 1.00 86.44 87 LEU A C 1
ATOM 682 O O . LEU A 1 87 ? 12.926 -4.035 -12.812 1.00 86.44 87 LEU A O 1
ATOM 686 N N . LYS A 1 88 ? 14.566 -2.700 -13.583 1.00 89.38 88 LYS A N 1
ATOM 687 C CA . LYS A 1 88 ? 14.976 -2.216 -12.251 1.00 89.38 88 LYS A CA 1
ATOM 688 C C . LYS A 1 88 ? 13.858 -1.456 -11.533 1.00 89.38 88 LYS A C 1
ATOM 690 O O . LYS A 1 88 ? 13.678 -1.618 -10.334 1.00 89.38 88 LYS A O 1
ATOM 695 N N . ALA A 1 89 ? 13.099 -0.634 -12.260 1.00 89.25 89 ALA A N 1
ATOM 696 C CA . ALA A 1 89 ? 11.951 0.067 -11.688 1.00 89.25 89 ALA A CA 1
ATOM 697 C C . ALA A 1 89 ? 10.852 -0.912 -11.238 1.00 89.25 89 ALA A C 1
ATOM 699 O O . ALA A 1 89 ? 10.313 -0.763 -10.149 1.00 89.25 89 ALA A O 1
ATOM 700 N N . ASN A 1 90 ? 10.554 -1.940 -12.038 1.00 92.94 90 ASN A N 1
ATOM 701 C CA . ASN A 1 90 ? 9.593 -2.980 -11.670 1.00 92.94 90 ASN A CA 1
ATOM 702 C C . ASN A 1 90 ? 10.061 -3.786 -10.456 1.00 92.94 90 ASN A C 1
ATOM 704 O O . ASN A 1 90 ? 9.250 -4.081 -9.591 1.00 92.94 90 ASN A O 1
ATOM 708 N N . GLU A 1 91 ? 11.350 -4.118 -10.375 1.00 93.81 91 GLU A N 1
ATOM 709 C CA . GLU A 1 91 ? 11.933 -4.805 -9.218 1.00 93.81 91 GLU A CA 1
ATOM 710 C C . GLU A 1 91 ? 11.740 -3.999 -7.927 1.00 93.81 91 GLU A C 1
ATOM 712 O O . GLU A 1 91 ? 11.295 -4.556 -6.926 1.00 93.81 91 GLU A O 1
ATOM 717 N N . ALA A 1 92 ? 11.987 -2.686 -7.963 1.00 94.44 92 ALA A N 1
ATOM 718 C CA . ALA A 1 92 ? 11.735 -1.807 -6.822 1.00 94.44 92 ALA A CA 1
ATOM 719 C C . ALA A 1 92 ? 10.246 -1.788 -6.430 1.00 94.44 92 ALA A C 1
ATOM 721 O O . ALA A 1 92 ? 9.918 -2.007 -5.270 1.00 94.44 92 ALA A O 1
ATOM 722 N N . LEU A 1 93 ? 9.341 -1.622 -7.402 1.00 95.25 93 LEU A N 1
ATOM 723 C CA . LEU A 1 93 ? 7.893 -1.614 -7.149 1.00 95.25 93 LEU A CA 1
ATOM 724 C C . LEU A 1 93 ? 7.382 -2.945 -6.573 1.00 95.25 93 LEU A C 1
ATOM 726 O O . LEU A 1 93 ? 6.494 -2.943 -5.721 1.00 95.25 93 LEU A O 1
ATOM 730 N N . LEU A 1 94 ? 7.929 -4.074 -7.034 1.00 94.81 94 LEU A N 1
ATOM 731 C CA . LEU A 1 94 ? 7.598 -5.411 -6.530 1.00 94.81 94 LEU A CA 1
ATOM 732 C C . LEU A 1 94 ? 8.123 -5.628 -5.110 1.00 94.81 94 LEU A C 1
ATOM 734 O O . LEU A 1 94 ? 7.433 -6.233 -4.292 1.00 94.81 94 LEU A O 1
ATOM 738 N N . LYS A 1 95 ? 9.324 -5.124 -4.808 1.00 95.56 95 LYS A N 1
ATOM 739 C CA . LYS A 1 95 ? 9.871 -5.160 -3.453 1.00 95.56 95 LYS A CA 1
ATOM 740 C C . LYS A 1 95 ? 9.000 -4.353 -2.492 1.00 95.56 95 LYS A C 1
ATOM 742 O O . LYS A 1 95 ? 8.583 -4.891 -1.473 1.00 95.56 95 LYS A O 1
ATOM 747 N N . ASP A 1 96 ? 8.648 -3.127 -2.867 1.00 94.19 96 ASP A N 1
ATOM 748 C CA . ASP A 1 96 ? 7.774 -2.273 -2.061 1.00 94.19 96 ASP A CA 1
ATOM 749 C C . ASP A 1 96 ? 6.400 -2.931 -1.832 1.00 94.19 96 ASP A C 1
ATOM 751 O O . ASP A 1 96 ? 5.869 -2.891 -0.724 1.00 94.19 96 ASP A O 1
ATOM 755 N N . GLN A 1 97 ? 5.831 -3.595 -2.851 1.00 92.62 97 GLN A N 1
ATOM 756 C CA . GLN A 1 97 ? 4.593 -4.374 -2.693 1.00 92.62 97 GLN A CA 1
ATOM 757 C C . GLN A 1 97 ? 4.745 -5.526 -1.695 1.00 92.62 97 GLN A C 1
ATOM 759 O O . GLN A 1 97 ? 3.839 -5.758 -0.897 1.00 92.62 97 GLN A O 1
ATOM 764 N N . SER A 1 98 ? 5.867 -6.250 -1.735 1.00 94.38 98 SER A N 1
ATOM 765 C CA . SER A 1 98 ? 6.142 -7.335 -0.788 1.00 94.38 98 SER A CA 1
ATOM 766 C C . SER A 1 98 ? 6.194 -6.813 0.647 1.00 94.38 98 SER A C 1
ATOM 768 O O . SER A 1 98 ? 5.502 -7.343 1.514 1.00 94.38 98 SER A O 1
ATOM 770 N N . ASP A 1 99 ? 6.943 -5.732 0.876 1.00 94.94 99 ASP A N 1
ATOM 771 C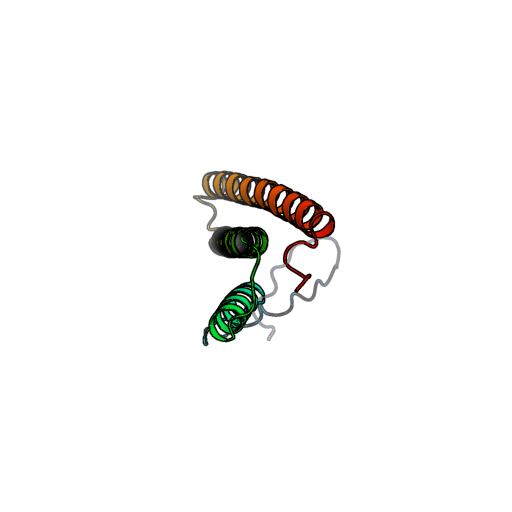 CA . ASP A 1 99 ? 7.083 -5.116 2.198 1.00 94.94 99 ASP A CA 1
ATOM 772 C C . ASP A 1 99 ? 5.719 -4.625 2.726 1.00 94.94 99 ASP A C 1
ATOM 774 O O . ASP A 1 99 ? 5.406 -4.772 3.911 1.00 94.94 99 ASP A O 1
ATOM 778 N N . MET A 1 100 ? 4.857 -4.101 1.847 1.00 94.06 100 MET A N 1
ATOM 779 C CA . MET A 1 100 ? 3.492 -3.718 2.213 1.00 94.06 100 MET A CA 1
ATOM 780 C C . MET A 1 100 ? 2.598 -4.913 2.546 1.00 94.06 100 MET A C 1
ATOM 782 O O . MET A 1 100 ? 1.831 -4.835 3.506 1.00 94.06 100 MET A O 1
ATOM 786 N N . PHE A 1 101 ? 2.689 -6.032 1.822 1.00 94.56 101 PHE A N 1
ATOM 787 C CA . PHE A 1 101 ? 1.926 -7.233 2.176 1.00 94.56 101 PHE A CA 1
ATOM 788 C C . PHE A 1 101 ? 2.333 -7.800 3.537 1.00 94.56 101 PHE A C 1
ATOM 790 O O . PHE A 1 101 ? 1.460 -8.231 4.295 1.00 94.56 101 PHE A O 1
ATOM 797 N N . ASP A 1 102 ? 3.615 -7.724 3.891 1.00 96.25 102 ASP A N 1
ATOM 798 C CA . ASP A 1 102 ? 4.087 -8.107 5.222 1.00 96.25 102 ASP A CA 1
ATOM 799 C C . ASP A 1 102 ? 3.510 -7.190 6.314 1.00 96.25 102 ASP A C 1
ATOM 801 O O . ASP A 1 102 ? 3.022 -7.675 7.342 1.00 96.25 102 ASP A O 1
ATOM 805 N N . GLN A 1 103 ? 3.477 -5.872 6.078 1.00 95.38 103 GLN A N 1
ATOM 806 C CA . GLN A 1 103 ? 2.852 -4.904 6.990 1.00 95.38 103 GLN A CA 1
ATOM 807 C C . GLN A 1 103 ? 1.342 -5.130 7.138 1.00 95.38 103 GLN A C 1
ATOM 809 O O . GLN A 1 103 ? 0.824 -5.113 8.261 1.00 95.38 103 GLN A O 1
ATOM 814 N N . ILE A 1 104 ? 0.639 -5.406 6.036 1.00 95.06 104 ILE A N 1
ATOM 815 C CA . ILE A 1 104 ? -0.791 -5.742 6.032 1.00 95.06 104 ILE A CA 1
ATOM 816 C C . ILE A 1 104 ? -1.034 -7.012 6.855 1.00 95.06 104 ILE A C 1
ATOM 818 O O . ILE A 1 104 ? -1.887 -7.022 7.744 1.00 95.06 104 ILE A O 1
ATOM 822 N N . ALA A 1 105 ? -0.262 -8.074 6.614 1.00 95.00 105 ALA A N 1
ATOM 823 C CA . ALA A 1 105 ? -0.404 -9.338 7.328 1.00 95.00 105 ALA A CA 1
ATOM 824 C C . ALA A 1 105 ? -0.133 -9.183 8.833 1.00 95.00 105 ALA A C 1
ATOM 826 O O . ALA A 1 105 ? -0.869 -9.730 9.658 1.00 95.00 105 ALA A O 1
ATOM 827 N N . HIS A 1 106 ? 0.898 -8.422 9.207 1.00 94.44 106 HIS A N 1
ATOM 828 C CA . HIS A 1 106 ? 1.187 -8.109 10.606 1.00 94.44 106 HIS A CA 1
ATOM 829 C C . HIS A 1 106 ? 0.046 -7.320 11.262 1.00 94.44 106 HIS A C 1
ATOM 831 O O . HIS A 1 106 ? -0.358 -7.616 12.386 1.00 94.44 106 HIS A O 1
ATOM 837 N N . THR A 1 107 ? -0.523 -6.361 10.539 1.00 93.75 107 THR A N 1
ATOM 838 C CA . THR A 1 107 ? -1.601 -5.507 11.042 1.00 93.75 107 THR A CA 1
ATOM 839 C C . THR A 1 107 ? -2.901 -6.283 11.235 1.00 93.75 107 THR A C 1
ATOM 841 O O . THR A 1 107 ? -3.536 -6.146 12.278 1.00 93.75 107 THR A O 1
ATOM 844 N N . TYR A 1 108 ? -3.256 -7.187 10.316 1.00 92.38 108 TYR A N 1
ATOM 845 C CA . TYR A 1 108 ? -4.388 -8.094 10.526 1.00 92.38 108 TYR A CA 1
ATOM 846 C C . TYR A 1 108 ? -4.182 -9.032 11.720 1.00 92.38 108 TYR A C 1
ATOM 848 O O . TYR A 1 108 ? -5.128 -9.286 12.461 1.00 92.38 108 TYR A O 1
ATOM 856 N N . LYS A 1 109 ? -2.953 -9.515 11.956 1.00 92.00 109 LYS A N 1
ATOM 857 C CA . LYS A 1 109 ? -2.643 -10.298 13.165 1.00 92.00 109 LYS A CA 1
ATOM 858 C C . LYS A 1 109 ? -2.850 -9.480 14.439 1.00 92.00 109 LYS A C 1
ATOM 860 O O . LYS A 1 109 ? -3.406 -10.012 15.391 1.00 92.00 109 LYS A O 1
ATOM 865 N N . LYS A 1 110 ? -2.439 -8.207 14.446 1.00 89.00 110 LYS A N 1
ATOM 866 C CA . LYS A 1 110 ? -2.664 -7.292 15.574 1.00 89.00 110 LYS A CA 1
ATOM 867 C C . LYS A 1 110 ? -4.159 -7.067 15.816 1.00 89.00 110 LYS A C 1
ATOM 869 O O . LYS A 1 110 ? -4.615 -7.220 16.941 1.00 89.00 110 LYS A O 1
ATOM 874 N N . LEU A 1 111 ? -4.921 -6.778 14.760 1.00 88.31 111 LEU A N 1
ATOM 875 C CA . LEU A 1 111 ? -6.375 -6.597 14.833 1.00 88.31 111 LEU A CA 1
ATOM 876 C C . LEU A 1 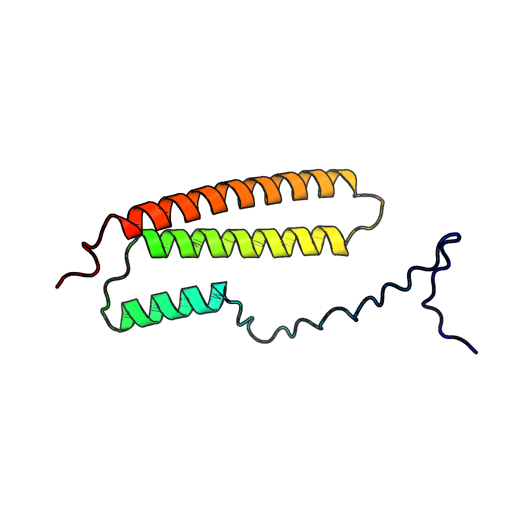111 ? -7.104 -7.832 15.372 1.00 88.31 111 LEU A C 1
ATOM 878 O O . LEU A 1 111 ? -8.045 -7.692 16.137 1.00 88.31 111 LEU A O 1
ATOM 882 N N . ALA A 1 112 ? -6.661 -9.036 15.009 1.00 86.81 112 ALA A N 1
ATOM 883 C CA . ALA A 1 112 ? -7.243 -10.281 15.513 1.00 86.81 112 ALA A CA 1
ATOM 884 C C . ALA A 1 112 ? -6.932 -10.557 16.998 1.00 86.81 112 ALA A C 1
ATOM 886 O O . ALA A 1 112 ? -7.517 -11.461 17.588 1.00 86.81 112 ALA A O 1
ATOM 887 N N . GLN A 1 113 ? -5.974 -9.835 17.584 1.00 87.81 113 GLN A N 1
ATOM 888 C CA . GLN A 1 113 ? -5.599 -9.941 18.997 1.00 87.81 113 GLN A CA 1
ATOM 889 C C . GLN A 1 113 ? -6.227 -8.834 19.854 1.00 87.81 113 GLN A C 1
ATOM 891 O O . GLN A 1 113 ? -6.204 -8.936 21.080 1.00 87.81 113 GLN A O 1
ATOM 896 N N . ASP A 1 114 ? -6.766 -7.789 19.224 1.00 80.56 114 ASP A N 1
ATOM 897 C CA . ASP A 1 114 ? -7.332 -6.618 19.880 1.00 80.56 114 ASP A CA 1
ATOM 898 C C . ASP A 1 114 ? -8.802 -6.437 19.477 1.00 80.56 114 ASP A C 1
ATOM 900 O O . ASP A 1 114 ? -9.115 -5.885 18.426 1.00 80.56 114 ASP A O 1
ATOM 904 N N . ASP A 1 115 ? -9.708 -6.886 20.348 1.00 76.19 115 ASP A N 1
ATOM 905 C CA . ASP A 1 115 ? -11.162 -6.751 20.175 1.00 76.19 115 ASP A CA 1
ATOM 906 C C . ASP A 1 115 ? -11.716 -5.433 20.755 1.00 76.19 115 ASP A C 1
ATOM 908 O O . ASP A 1 115 ? -12.935 -5.278 20.889 1.00 76.19 115 ASP A O 1
ATOM 912 N N . SER A 1 116 ? -10.860 -4.486 21.164 1.00 76.81 116 SER A N 1
ATOM 913 C CA . SER A 1 116 ? -11.297 -3.235 21.814 1.00 76.81 116 SER A CA 1
ATOM 914 C C . SER A 1 116 ? -12.224 -2.387 20.941 1.00 76.81 116 SER A C 1
ATOM 916 O O . SER A 1 116 ? -13.027 -1.619 21.461 1.00 76.81 116 SER A O 1
ATOM 918 N N . TRP A 1 117 ? -12.170 -2.572 19.623 1.00 73.50 117 TRP A N 1
ATOM 919 C CA . TRP A 1 117 ? -13.026 -1.901 18.649 1.00 73.50 117 TRP A CA 1
ATOM 920 C C . TRP A 1 117 ? -14.386 -2.585 18.423 1.00 73.50 117 TRP A C 1
ATOM 922 O O . TRP A 1 117 ? -15.263 -1.995 17.797 1.00 73.50 117 TRP A O 1
ATOM 932 N N . ILE A 1 118 ? -14.578 -3.815 18.922 1.00 70.00 118 ILE A N 1
ATOM 933 C CA . ILE A 1 118 ? -15.827 -4.591 18.786 1.00 70.00 118 ILE A CA 1
ATOM 934 C C . ILE A 1 118 ? -16.741 -4.393 20.006 1.00 70.00 118 ILE A C 1
ATOM 936 O O . ILE A 1 118 ? -17.964 -4.485 19.894 1.00 70.00 118 ILE A O 1
ATOM 940 N N . LYS A 1 119 ? -16.171 -4.140 21.188 1.00 57.72 119 LYS A N 1
ATOM 941 C CA . LYS A 1 119 ? -16.917 -4.131 22.454 1.00 57.72 119 LYS A CA 1
ATOM 942 C C . LYS A 1 119 ? -17.477 -2.739 22.773 1.00 57.72 119 LYS A C 1
ATOM 944 O O . LYS A 1 119 ? -16.719 -1.826 23.084 1.00 57.72 119 LYS A O 1
ATOM 949 N N . LYS A 1 120 ? -18.809 -2.617 22.742 1.00 51.97 120 LYS A N 1
ATOM 950 C CA . LYS A 1 120 ? -19.580 -1.605 23.483 1.00 51.97 120 LYS A CA 1
ATOM 951 C C . LYS A 1 120 ? -20.183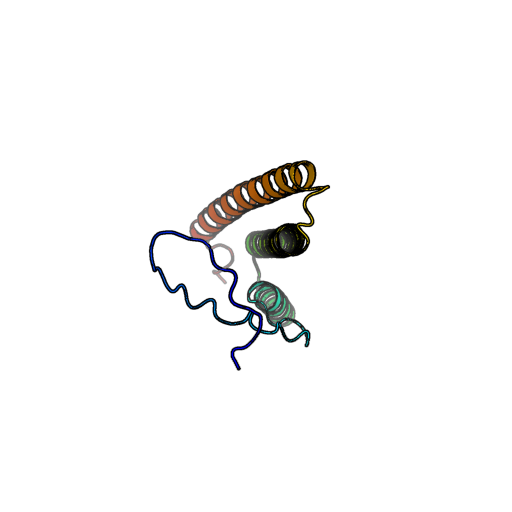 -2.237 24.728 1.00 51.97 120 LYS A C 1
ATOM 953 O O . LYS A 1 120 ? -20.703 -3.368 24.598 1.00 51.97 120 LYS A O 1
#

Sequence (120 aa):
MMPSWVQKCSYTKLYVRIAPPATMSTNGANTNVALGRKLIQELQEMGAQVPDELLKVQEWLEVCEKNAMQIASNISDARRDKSQQRLKANEALLKDQSDMFDQIAHTYKKLAQDDSWIKK

Foldseek 3Di:
DDDDDDDDDDDDDDPPPPDPPPPPPPDPDPDPLVVLVVVVVVCVVVVQDDDPLSVLLSVLVVLLVVLVVLLVVLVVPCDPPCVPVSVVVNVVSVVSNVVSVVSNVVSVVVVVVDCVSVDD

pLDDT: mean 77.28, std 21.16, range [31.14, 96.56]

Organism: NCBI:txid157072